Protein AF-A0A7J7KA69-F1 (afdb_monomer_lite)

InterPro domains:
  IPR052387 Fibrocystin [PTHR46769] (2-175)

pLDDT: mean 83.19, std 13.57, range [49.25, 98.25]

Foldseek 3Di:
DQKFWFQFKAAFQDQKTFTPAADPPADQQWKKWWADLDDPVCRVQIDIWGFNDADPRRGMTGTPGGRRHIFGNDWDQDPVRDIHGSTIMMGGPPAAAEFKFDFDPVQFDFQAADPPPDDQPDPGDDPRVVRPVHGAGGTPQDTDEDDFDAPDPPPPRRDDDDDSYHYYRYHGGDD

Structure (mmCIF, N/CA/C/O backbone):
data_AF-A0A7J7KA69-F1
#
_entry.id   AF-A0A7J7KA69-F1
#
loop_
_atom_site.group_PDB
_atom_site.id
_atom_site.type_symbol
_atom_site.label_atom_id
_atom_site.label_alt_id
_atom_site.label_comp_id
_atom_site.label_asym_id
_atom_site.label_entity_id
_atom_site.label_seq_id
_atom_site.pdbx_PDB_ins_code
_atom_site.Cartn_x
_atom_site.Cartn_y
_atom_site.Cartn_z
_atom_site.occupancy
_atom_site.B_iso_or_equiv
_atom_site.auth_seq_id
_atom_site.auth_comp_id
_atom_site.auth_asym_id
_atom_site.auth_atom_id
_atom_site.pdbx_PDB_model_num
ATOM 1 N N . MET A 1 1 ? -6.069 6.434 -8.044 1.00 68.50 1 MET A N 1
ATOM 2 C CA . MET A 1 1 ? -4.596 6.442 -7.807 1.00 68.50 1 MET A CA 1
ATOM 3 C C . MET A 1 1 ? -4.227 5.042 -7.317 1.00 68.50 1 MET A C 1
ATOM 5 O O . MET A 1 1 ? -5.087 4.392 -6.732 1.00 68.50 1 MET A O 1
ATOM 9 N N . THR A 1 2 ? -3.040 4.493 -7.607 1.00 77.81 2 THR A N 1
ATOM 10 C CA . THR A 1 2 ? -2.767 3.071 -7.274 1.00 77.81 2 THR A CA 1
ATOM 11 C C . THR A 1 2 ? -2.509 2.838 -5.787 1.00 77.81 2 THR A C 1
ATOM 13 O O . THR A 1 2 ? -2.893 1.793 -5.257 1.00 77.81 2 THR A O 1
ATOM 16 N N . TRP A 1 3 ? -1.937 3.840 -5.127 1.00 91.69 3 TRP A N 1
ATOM 17 C CA . TRP A 1 3 ? -1.666 3.894 -3.700 1.00 91.69 3 TRP A CA 1
ATOM 18 C C . TRP A 1 3 ? -1.789 5.344 -3.208 1.00 91.69 3 TRP A C 1
ATOM 20 O O . TRP A 1 3 ? -1.852 6.281 -4.010 1.00 91.69 3 TRP A O 1
ATOM 30 N N . THR A 1 4 ? -1.854 5.512 -1.895 1.00 95.00 4 THR A N 1
ATOM 31 C CA . THR A 1 4 ? -1.855 6.797 -1.182 1.00 95.00 4 THR A CA 1
ATOM 32 C C . THR A 1 4 ? -1.241 6.588 0.199 1.00 95.00 4 THR A C 1
ATOM 34 O O . THR A 1 4 ? -0.824 5.481 0.523 1.00 95.00 4 THR A O 1
ATOM 37 N N . ARG A 1 5 ? -1.181 7.627 1.026 1.00 96.31 5 ARG A N 1
ATOM 38 C CA . ARG A 1 5 ? -0.765 7.538 2.428 1.00 96.31 5 ARG A CA 1
ATOM 39 C C . ARG A 1 5 ? -1.923 7.796 3.375 1.00 96.31 5 ARG A C 1
ATOM 41 O O . ARG A 1 5 ? -2.937 8.377 2.974 1.00 96.31 5 ARG A O 1
ATOM 48 N N . LEU A 1 6 ? -1.746 7.399 4.630 1.00 97.69 6 LEU A N 1
ATOM 49 C CA . LEU A 1 6 ? -2.631 7.805 5.715 1.00 97.69 6 LEU A CA 1
ATOM 50 C C . LEU A 1 6 ? -2.548 9.319 5.963 1.00 97.69 6 LEU A C 1
ATOM 52 O O . LEU A 1 6 ? -1.456 9.877 6.066 1.00 97.69 6 LEU A O 1
ATOM 56 N N . ALA A 1 7 ? -3.699 9.975 6.105 1.00 97.00 7 ALA A N 1
ATOM 57 C CA . ALA A 1 7 ? -3.824 11.369 6.539 1.00 97.00 7 ALA A CA 1
ATOM 58 C C . ALA A 1 7 ? -3.637 11.528 8.057 1.00 97.00 7 ALA A C 1
ATOM 60 O O . ALA A 1 7 ? -3.113 12.549 8.508 1.00 97.00 7 ALA A O 1
ATOM 61 N N . ALA A 1 8 ? -4.004 10.507 8.831 1.00 96.94 8 ALA A N 1
ATOM 62 C CA . ALA A 1 8 ? -3.889 10.473 10.283 1.00 96.94 8 ALA A CA 1
ATOM 63 C C . ALA A 1 8 ? -3.460 9.080 10.759 1.00 96.94 8 ALA A C 1
ATOM 65 O O . ALA A 1 8 ? -3.651 8.092 10.052 1.00 96.94 8 ALA A O 1
ATOM 66 N N . THR A 1 9 ? -2.855 9.005 11.946 1.00 97.69 9 THR A N 1
ATOM 67 C CA . THR A 1 9 ? -2.470 7.724 12.554 1.00 97.69 9 THR A CA 1
ATOM 68 C C . THR A 1 9 ? -3.705 6.864 12.791 1.00 97.69 9 THR A C 1
ATOM 70 O O . THR A 1 9 ? -4.630 7.299 13.476 1.00 97.69 9 THR A O 1
ATOM 73 N N . ALA A 1 10 ? -3.683 5.645 12.257 1.00 97.81 10 ALA A N 1
ATOM 74 C CA . ALA A 1 10 ? -4.676 4.619 12.530 1.00 97.81 10 ALA A CA 1
ATOM 75 C C . ALA A 1 10 ? -4.135 3.706 13.633 1.00 97.81 10 ALA A C 1
ATOM 77 O O . ALA A 1 10 ? -3.040 3.159 13.507 1.00 97.81 10 ALA A O 1
ATOM 78 N N . ASN A 1 11 ? -4.853 3.591 14.743 1.00 97.94 11 ASN A N 1
ATOM 79 C CA . ASN A 1 11 ? -4.395 2.851 15.911 1.00 97.94 11 ASN A CA 1
ATOM 80 C C . ASN A 1 11 ? -4.829 1.389 15.837 1.00 97.94 11 ASN A C 1
ATOM 82 O O . ASN A 1 11 ? -5.850 1.055 15.234 1.00 97.94 11 ASN A O 1
ATOM 86 N N . ALA A 1 12 ? -4.096 0.525 16.536 1.00 97.44 12 ALA A N 1
ATOM 87 C CA . ALA A 1 12 ? -4.569 -0.825 16.806 1.00 97.44 12 ALA A CA 1
ATOM 88 C C . ALA A 1 12 ? -5.973 -0.780 17.445 1.00 97.44 12 ALA A C 1
ATOM 90 O O . ALA A 1 12 ? -6.212 -0.052 18.411 1.00 97.44 12 ALA A O 1
ATOM 91 N N . GLY A 1 13 ? -6.898 -1.567 16.901 1.00 97.88 13 GLY A N 1
ATOM 92 C CA . GLY A 1 13 ? -8.312 -1.580 17.269 1.00 97.88 13 GLY A CA 1
ATOM 93 C C . GLY A 1 13 ? -9.209 -0.686 16.406 1.00 97.88 13 GLY A C 1
ATOM 94 O O . GLY A 1 13 ? -10.424 -0.882 16.428 1.00 97.88 13 GLY A O 1
ATOM 95 N N . ASP A 1 14 ? -8.657 0.235 15.612 1.00 97.94 14 ASP A N 1
ATOM 96 C CA . ASP A 1 14 ? -9.452 1.053 14.694 1.00 97.94 14 ASP A CA 1
ATOM 97 C C . ASP A 1 14 ? -9.922 0.211 13.500 1.00 97.94 14 ASP A C 1
ATOM 99 O O . ASP A 1 14 ? -9.205 -0.653 13.002 1.00 97.94 14 ASP A O 1
ATOM 103 N N . ASN A 1 15 ? -11.137 0.461 13.010 1.00 97.75 15 ASN A N 1
ATOM 104 C CA . ASN A 1 15 ? -11.665 -0.144 11.779 1.00 97.75 15 ASN A CA 1
ATOM 105 C C . ASN A 1 15 ? -11.905 0.886 10.666 1.00 97.75 15 ASN A C 1
ATOM 107 O O . ASN A 1 15 ? -12.506 0.562 9.641 1.00 97.75 15 ASN A O 1
ATOM 111 N N . GLN A 1 16 ? -11.480 2.129 10.872 1.00 97.75 16 GLN A N 1
ATOM 112 C CA . GLN A 1 16 ? -11.536 3.185 9.875 1.00 97.75 16 GLN A CA 1
ATOM 113 C C . GLN A 1 16 ? -10.161 3.805 9.713 1.00 97.75 16 GLN A C 1
ATOM 115 O O . GLN A 1 16 ? -9.453 4.034 10.690 1.00 97.75 16 GLN A O 1
ATOM 120 N N . ILE A 1 17 ? -9.809 4.093 8.465 1.00 98.12 17 ILE A N 1
ATOM 121 C CA . ILE A 1 17 ? -8.570 4.779 8.113 1.00 98.12 17 ILE A CA 1
ATOM 122 C C . ILE A 1 17 ? -8.885 6.024 7.294 1.00 98.12 17 ILE A C 1
ATOM 124 O O . ILE A 1 17 ? -9.824 6.035 6.492 1.00 98.12 17 ILE A O 1
ATOM 128 N N . GLU A 1 18 ? -8.084 7.067 7.488 1.00 98.00 18 GLU A N 1
ATOM 129 C CA . GLU A 1 18 ? -8.175 8.319 6.743 1.00 98.00 18 GLU A CA 1
ATOM 130 C C . GLU A 1 18 ? -6.999 8.429 5.773 1.00 98.00 18 GLU A C 1
ATOM 132 O O . GLU A 1 18 ? -5.849 8.219 6.153 1.00 98.00 18 GLU A O 1
ATOM 137 N N . LEU A 1 19 ? -7.281 8.758 4.517 1.00 97.38 19 LEU A N 1
ATOM 138 C CA . LEU A 1 19 ? -6.327 8.828 3.420 1.00 97.38 19 LEU A CA 1
ATOM 139 C C . LEU A 1 19 ? -6.045 10.280 3.044 1.00 97.38 19 LEU A C 1
ATOM 141 O O . LEU A 1 19 ? -6.954 11.102 2.939 1.00 97.38 19 LEU A O 1
ATOM 145 N N . GLU A 1 20 ? -4.780 10.580 2.762 1.00 95.69 20 GLU A N 1
ATOM 146 C CA . GLU A 1 20 ? -4.329 11.910 2.333 1.00 95.69 20 GLU A CA 1
ATOM 147 C C . GLU A 1 20 ? -5.058 12.369 1.055 1.00 95.69 20 GLU A C 1
ATOM 149 O O . GLU A 1 20 ? -5.587 13.487 0.954 1.00 95.69 20 GLU A O 1
ATOM 154 N N . HIS A 1 21 ? -5.164 11.456 0.089 1.00 94.44 21 HIS A N 1
ATOM 155 C CA . HIS A 1 21 ? -5.856 11.670 -1.172 1.00 94.44 21 HIS A CA 1
ATOM 156 C C . HIS A 1 21 ? -7.028 10.704 -1.318 1.00 94.44 21 HIS A C 1
ATOM 158 O O . HIS A 1 21 ? -6.871 9.489 -1.178 1.00 94.44 21 HIS A O 1
ATOM 164 N N . GLY A 1 22 ? -8.195 11.259 -1.654 1.00 92.62 22 GLY A N 1
ATOM 165 C CA . GLY A 1 22 ? -9.407 10.482 -1.875 1.00 92.62 22 GLY A CA 1
ATOM 166 C C . GLY A 1 22 ? -9.266 9.513 -3.049 1.00 92.62 22 GLY A C 1
ATOM 167 O O . GLY A 1 22 ? -8.731 9.869 -4.101 1.00 92.62 22 GLY A O 1
ATOM 168 N N . GLN A 1 23 ? -9.751 8.286 -2.869 1.00 91.56 23 GLN A N 1
ATOM 169 C CA . GLN A 1 23 ? -9.667 7.210 -3.853 1.00 91.56 23 GLN A CA 1
ATOM 170 C C . GLN A 1 23 ? -11.049 6.897 -4.431 1.00 91.56 23 GLN A C 1
ATOM 172 O O . GLN A 1 23 ? -11.788 6.068 -3.908 1.00 91.56 23 GLN A O 1
ATOM 177 N N . SER A 1 24 ? -11.410 7.567 -5.526 1.00 86.06 24 SER A N 1
ATOM 178 C CA . SER A 1 24 ? -12.704 7.367 -6.197 1.00 86.06 24 SER A CA 1
ATOM 179 C C . SER A 1 24 ? -12.764 6.108 -7.068 1.00 86.06 24 SER A C 1
ATOM 181 O O . SER A 1 24 ? -13.849 5.656 -7.422 1.00 86.06 24 SER A O 1
ATOM 183 N N . ASP A 1 25 ? -11.610 5.542 -7.426 1.00 89.06 25 ASP A N 1
ATOM 184 C CA . ASP A 1 25 ? -11.475 4.376 -8.301 1.00 89.06 25 ASP A CA 1
ATOM 185 C C . ASP A 1 25 ? -11.391 3.039 -7.549 1.00 89.06 25 ASP A C 1
ATOM 187 O O . ASP A 1 25 ? -11.268 1.988 -8.180 1.00 89.06 25 ASP A O 1
ATOM 191 N N . TRP A 1 26 ? -11.414 3.051 -6.213 1.00 92.06 26 TRP A N 1
ATOM 192 C CA . TRP A 1 26 ? -11.298 1.831 -5.416 1.00 92.06 26 TRP A CA 1
ATOM 193 C C . TRP A 1 26 ? -12.684 1.195 -5.224 1.00 92.06 26 TRP A C 1
ATOM 195 O O . TRP A 1 26 ? -13.620 1.884 -4.819 1.00 92.06 26 TRP A O 1
ATOM 205 N N . PRO A 1 27 ? -12.853 -0.107 -5.511 1.00 92.38 27 PRO A N 1
ATOM 206 C CA . PRO A 1 27 ? -14.128 -0.780 -5.319 1.00 92.38 27 PRO A CA 1
ATOM 207 C C . PRO A 1 27 ? -14.329 -1.187 -3.853 1.00 92.38 27 PRO A C 1
ATOM 209 O O . PRO A 1 27 ? -13.392 -1.611 -3.175 1.00 92.38 27 PRO A O 1
ATOM 212 N N . VAL A 1 28 ? -15.580 -1.146 -3.389 1.00 94.88 28 VAL A N 1
ATOM 213 C CA . VAL A 1 28 ? -16.000 -1.880 -2.184 1.00 94.88 28 VAL A CA 1
ATOM 214 C C . VAL A 1 28 ? -15.788 -3.382 -2.419 1.00 94.88 28 VAL A C 1
ATOM 216 O O . VAL A 1 28 ? -16.027 -3.875 -3.521 1.00 94.88 28 VAL A O 1
ATOM 219 N N . GLY A 1 29 ? -15.292 -4.092 -1.408 1.00 94.50 29 GLY A N 1
ATOM 220 C CA . GLY A 1 29 ? -14.767 -5.458 -1.516 1.00 94.50 29 GLY A CA 1
ATOM 221 C C . GLY A 1 29 ? -13.330 -5.526 -2.050 1.00 94.50 29 GLY A C 1
ATOM 222 O O . GLY A 1 29 ? -12.756 -6.604 -2.194 1.00 94.50 29 GLY A O 1
ATOM 223 N N . GLY A 1 30 ? -12.723 -4.379 -2.370 1.00 92.56 30 GLY A N 1
ATOM 224 C CA . GLY A 1 30 ? -11.322 -4.301 -2.753 1.00 92.56 30 GLY A CA 1
ATOM 225 C C . GLY A 1 30 ? -10.403 -4.661 -1.587 1.00 92.56 30 GLY A C 1
ATOM 226 O O . GLY A 1 30 ? -10.624 -4.239 -0.455 1.00 92.56 30 GLY A O 1
ATOM 227 N N . ILE A 1 31 ? -9.343 -5.413 -1.878 1.00 94.00 31 ILE A N 1
ATOM 228 C CA . ILE A 1 31 ? -8.306 -5.746 -0.898 1.00 94.00 31 ILE A CA 1
ATOM 229 C C . ILE A 1 31 ? -7.225 -4.671 -0.919 1.00 94.00 31 ILE A C 1
ATOM 231 O O . ILE A 1 31 ? -6.686 -4.372 -1.988 1.00 94.00 31 ILE A O 1
ATOM 235 N N . ILE A 1 32 ? -6.891 -4.123 0.245 1.00 95.12 32 ILE A N 1
ATOM 236 C CA . ILE A 1 32 ? -5.820 -3.143 0.437 1.00 95.12 32 ILE A CA 1
ATOM 237 C C . ILE A 1 32 ? -4.733 -3.701 1.353 1.00 95.12 32 ILE A C 1
ATOM 239 O O . ILE A 1 32 ? -5.011 -4.531 2.215 1.00 95.12 32 ILE A O 1
ATOM 243 N N . ALA A 1 33 ? -3.505 -3.228 1.170 1.00 95.50 33 ALA A N 1
ATOM 244 C CA . ALA A 1 33 ? -2.407 -3.401 2.111 1.00 95.50 33 ALA A CA 1
ATOM 245 C C . ALA A 1 33 ? -2.090 -2.065 2.783 1.00 95.50 33 ALA A C 1
ATOM 247 O O . ALA A 1 33 ? -2.053 -1.041 2.098 1.00 95.50 33 ALA A O 1
ATOM 248 N N . IL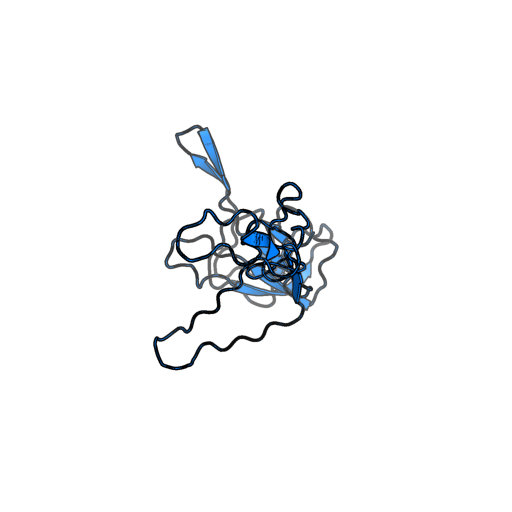E A 1 34 ? -1.837 -2.099 4.088 1.00 96.69 34 ILE A N 1
ATOM 249 C CA . ILE A 1 34 ? -1.399 -0.962 4.898 1.00 96.69 34 ILE A CA 1
ATOM 250 C C . ILE A 1 34 ? 0.018 -1.274 5.375 1.00 96.69 34 ILE A C 1
ATOM 252 O O . ILE A 1 34 ? 0.244 -2.264 6.074 1.00 96.69 34 ILE A O 1
ATOM 256 N N . ALA A 1 35 ? 0.982 -0.466 4.943 1.00 95.94 35 ALA A N 1
ATOM 257 C CA . ALA A 1 35 ? 2.391 -0.685 5.228 1.00 95.94 35 ALA A CA 1
ATOM 258 C C . ALA A 1 35 ? 2.705 -0.502 6.719 1.00 95.94 35 ALA A C 1
ATOM 260 O O . ALA A 1 35 ? 2.126 0.341 7.409 1.00 95.94 35 ALA A O 1
ATOM 261 N N . THR A 1 36 ? 3.659 -1.287 7.214 1.00 95.00 36 THR A N 1
ATOM 262 C CA . THR A 1 36 ? 4.220 -1.085 8.553 1.00 95.00 36 THR A CA 1
ATOM 263 C C . THR A 1 36 ? 4.981 0.241 8.642 1.00 95.00 36 THR A C 1
ATOM 265 O O . THR A 1 36 ? 5.646 0.654 7.692 1.00 95.00 36 THR A O 1
ATOM 268 N N . THR A 1 37 ? 4.907 0.895 9.800 1.00 93.94 37 THR A N 1
ATOM 269 C CA . THR A 1 37 ? 5.617 2.154 10.094 1.00 93.94 37 THR A CA 1
ATOM 270 C C . THR A 1 37 ? 6.588 2.032 11.271 1.00 93.94 37 THR A C 1
ATOM 272 O O . THR A 1 37 ? 7.049 3.046 11.795 1.00 93.94 37 THR A O 1
ATOM 275 N N . GLY A 1 38 ? 6.859 0.810 11.737 1.00 85.81 38 GLY A N 1
ATOM 276 C CA . GLY A 1 38 ? 7.727 0.555 12.885 1.00 85.81 38 GLY A CA 1
ATOM 277 C C . GLY A 1 38 ? 9.206 0.372 12.520 1.00 85.81 38 GLY A C 1
ATOM 278 O O . GLY A 1 38 ? 9.681 0.769 11.457 1.00 85.81 38 GLY A O 1
ATOM 279 N N . ASP A 1 39 ? 9.960 -0.247 13.431 1.00 82.38 39 ASP A N 1
ATOM 280 C CA . ASP A 1 39 ? 11.387 -0.530 13.252 1.00 82.38 39 ASP A CA 1
ATOM 281 C C . ASP A 1 39 ? 11.655 -1.816 12.436 1.00 82.38 39 ASP A C 1
ATOM 283 O O . ASP A 1 39 ? 10.752 -2.455 11.893 1.00 82.38 39 ASP A O 1
ATOM 287 N N . HIS A 1 40 ? 12.915 -2.247 12.354 1.00 80.75 40 HIS A N 1
ATOM 288 C CA . HIS A 1 40 ? 13.307 -3.419 11.565 1.00 80.75 40 HIS A CA 1
ATOM 289 C C . HIS A 1 40 ? 12.688 -4.757 12.029 1.00 80.75 40 HIS A C 1
ATOM 291 O O . HIS A 1 40 ? 12.728 -5.738 11.275 1.00 80.75 40 HIS A O 1
ATOM 297 N N . HIS A 1 41 ? 12.129 -4.827 13.241 1.00 83.62 41 HIS A N 1
ATOM 298 C CA . HIS A 1 41 ? 11.403 -5.988 13.754 1.00 83.62 41 HIS A CA 1
ATOM 299 C C . HIS A 1 41 ? 9.910 -5.973 13.389 1.00 83.62 41 HIS A C 1
ATOM 301 O O . HIS A 1 41 ? 9.294 -7.040 13.346 1.00 83.62 41 HIS A O 1
ATOM 307 N N . SER A 1 42 ? 9.361 -4.810 13.033 1.00 88.06 42 SER A N 1
ATOM 308 C CA . SER A 1 42 ? 7.946 -4.599 12.679 1.00 88.06 42 SER A CA 1
ATOM 309 C C . SER A 1 42 ? 7.584 -4.964 11.232 1.00 88.06 42 SER A C 1
ATOM 311 O O . SER A 1 42 ? 6.461 -4.744 10.786 1.00 88.06 42 SER A O 1
ATOM 313 N N . GLN A 1 43 ? 8.509 -5.553 10.464 1.00 82.31 43 GLN A N 1
ATOM 314 C CA . GLN A 1 43 ? 8.289 -5.889 9.045 1.00 82.31 43 GLN A CA 1
ATOM 315 C C . GLN A 1 43 ? 7.061 -6.788 8.802 1.00 82.31 43 GLN A C 1
ATOM 317 O O . GLN A 1 43 ? 6.534 -6.831 7.694 1.00 82.31 43 GLN A O 1
ATOM 322 N N . LYS A 1 44 ? 6.606 -7.511 9.832 1.00 88.06 44 LYS A N 1
ATOM 323 C CA . LYS A 1 44 ? 5.426 -8.385 9.781 1.00 88.06 44 LYS A CA 1
ATOM 324 C C . LYS A 1 44 ? 4.104 -7.669 10.071 1.00 88.06 44 LYS A C 1
ATOM 326 O O . LYS A 1 44 ? 3.067 -8.283 9.881 1.00 88.06 44 LYS A O 1
ATOM 331 N N . GLU A 1 45 ? 4.139 -6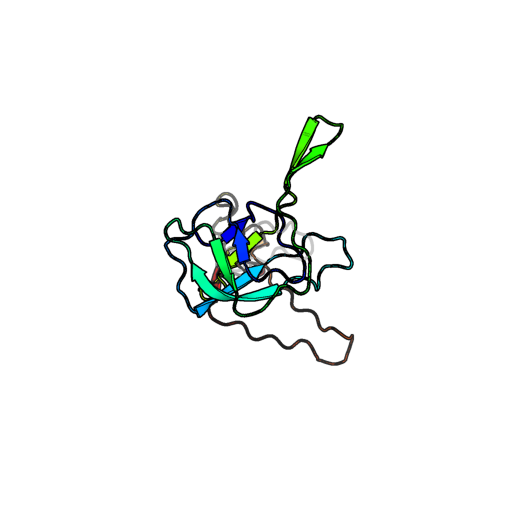.411 10.496 1.00 94.38 45 GLU A N 1
ATOM 332 C CA . GLU A 1 45 ? 2.961 -5.617 10.884 1.00 94.38 45 GLU A CA 1
ATOM 333 C C . GLU A 1 45 ? 2.242 -5.002 9.673 1.00 94.38 45 GLU A C 1
ATOM 335 O O . GLU A 1 45 ? 1.376 -4.154 9.825 1.00 94.38 45 GLU A O 1
ATOM 340 N N . THR A 1 46 ? 2.601 -5.400 8.447 1.00 95.00 46 THR A N 1
ATOM 341 C CA . THR A 1 46 ? 1.820 -5.026 7.262 1.00 95.00 46 THR A CA 1
ATOM 342 C C . THR A 1 46 ? 0.489 -5.763 7.300 1.00 95.00 46 THR A C 1
ATOM 344 O O . THR A 1 46 ? 0.462 -6.995 7.290 1.00 95.00 46 THR A O 1
ATOM 347 N N . GLU A 1 47 ? -0.609 -5.016 7.292 1.00 96.00 47 GLU A N 1
ATOM 348 C CA . GLU A 1 47 ? -1.953 -5.580 7.366 1.00 96.00 47 GLU A CA 1
ATOM 349 C C . GLU A 1 47 ? -2.631 -5.579 5.997 1.00 96.00 47 GLU A C 1
ATOM 351 O O . GLU A 1 47 ? -2.515 -4.630 5.219 1.00 96.00 47 GLU A O 1
ATOM 356 N N . VAL A 1 48 ? -3.361 -6.655 5.704 1.00 95.94 48 VAL A N 1
ATOM 357 C CA . VAL A 1 48 ? -4.186 -6.781 4.499 1.00 95.94 48 VAL A CA 1
ATOM 358 C C . VAL A 1 48 ? -5.644 -6.807 4.924 1.00 95.94 48 VAL A C 1
ATOM 360 O O . VAL A 1 48 ? -6.040 -7.676 5.697 1.00 95.94 48 VAL A O 1
ATOM 363 N N . LYS A 1 49 ? -6.436 -5.862 4.419 1.00 96.38 49 LYS A N 1
ATOM 364 C CA . LYS A 1 49 ? -7.835 -5.664 4.817 1.00 96.38 49 LYS A CA 1
ATOM 365 C C . LYS A 1 49 ? -8.739 -5.517 3.599 1.00 96.38 49 LYS A C 1
ATOM 367 O O . LYS A 1 49 ? -8.288 -5.153 2.512 1.00 96.38 49 LYS A O 1
ATOM 372 N N . GLU A 1 50 ? -10.021 -5.793 3.787 1.00 96.81 50 GLU A N 1
ATOM 373 C CA . GLU A 1 50 ? -11.053 -5.595 2.771 1.00 96.81 50 GLU A CA 1
ATOM 374 C C . GLU A 1 50 ? -11.814 -4.288 3.028 1.00 96.81 50 GLU A C 1
ATOM 376 O O . GLU A 1 50 ? -12.161 -3.961 4.165 1.00 96.81 50 GLU A O 1
ATOM 381 N N . ILE A 1 51 ? -12.082 -3.541 1.958 1.00 96.94 51 ILE A N 1
ATOM 382 C CA . ILE A 1 51 ? -12.870 -2.307 1.986 1.00 96.94 51 ILE A CA 1
ATOM 383 C C . ILE A 1 51 ? -14.356 -2.655 2.140 1.00 96.94 51 ILE A C 1
ATOM 385 O O . ILE A 1 51 ? -14.969 -3.149 1.196 1.00 96.94 51 ILE A O 1
ATOM 389 N N . LEU A 1 52 ? -14.977 -2.317 3.271 1.00 97.44 52 LEU A N 1
ATOM 390 C CA . LEU A 1 52 ? -16.434 -2.417 3.443 1.00 97.44 52 LEU A CA 1
ATOM 391 C C . LEU A 1 52 ? -17.183 -1.213 2.878 1.00 97.44 52 LEU A C 1
ATOM 393 O O . LEU A 1 52 ? -18.281 -1.350 2.341 1.00 97.44 52 LEU A O 1
ATOM 397 N N . SER A 1 53 ? -16.623 -0.018 3.036 1.00 97.19 53 SER A N 1
ATOM 398 C CA . SER A 1 53 ? -17.218 1.207 2.513 1.00 97.19 53 SER A CA 1
ATOM 399 C C . SER A 1 53 ? -16.169 2.297 2.350 1.00 97.19 53 SER A C 1
ATOM 401 O O . SER A 1 53 ? -15.121 2.281 2.999 1.00 97.19 53 SER A O 1
ATOM 403 N N . ILE A 1 54 ? -16.471 3.243 1.467 1.00 96.62 54 ILE A N 1
ATOM 404 C CA . ILE A 1 54 ? -15.651 4.420 1.196 1.00 96.62 54 ILE A CA 1
ATOM 405 C C . ILE A 1 54 ? -16.562 5.644 1.331 1.00 96.62 54 ILE A C 1
ATOM 407 O O . ILE A 1 54 ? -17.699 5.627 0.851 1.00 96.62 54 ILE A O 1
ATOM 411 N N . SER A 1 55 ? -16.087 6.691 2.004 1.00 96.56 55 SER A N 1
ATOM 412 C CA . SER A 1 55 ? -16.793 7.971 2.106 1.00 96.56 55 SER A CA 1
ATOM 413 C C . SER A 1 55 ? -16.997 8.627 0.735 1.00 96.56 55 SER A C 1
ATOM 415 O O . SER A 1 55 ? -16.304 8.333 -0.237 1.00 96.56 55 SER A O 1
ATOM 417 N N . ALA A 1 56 ? -17.939 9.570 0.652 1.00 94.06 56 ALA A N 1
ATOM 418 C CA . ALA A 1 56 ? -18.267 10.251 -0.604 1.00 94.06 56 ALA A CA 1
ATOM 419 C C . ALA A 1 56 ? -17.084 11.030 -1.217 1.00 94.06 56 ALA A C 1
ATOM 421 O O . ALA A 1 56 ? -17.020 11.192 -2.432 1.00 94.06 56 ALA A O 1
ATOM 422 N N . ASP A 1 57 ? -16.150 11.503 -0.389 1.00 94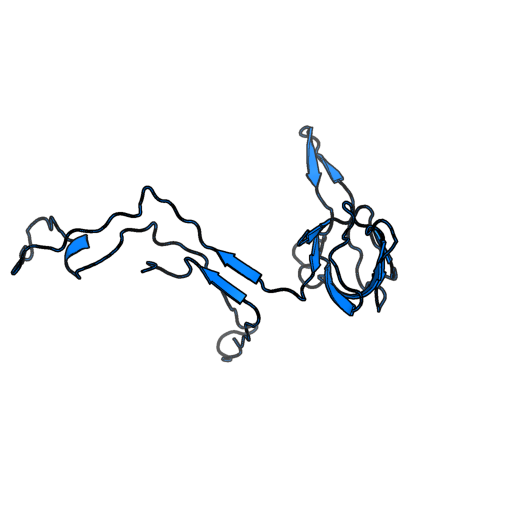.50 57 ASP A N 1
ATOM 423 C CA . ASP A 1 57 ? -14.924 12.183 -0.820 1.00 94.50 57 ASP A CA 1
ATOM 424 C C . ASP A 1 57 ? -13.750 11.222 -1.085 1.00 94.50 57 ASP A C 1
ATOM 426 O O . ASP A 1 57 ? -12.668 11.658 -1.480 1.00 94.50 57 ASP A O 1
ATOM 430 N N . GLY A 1 58 ? -13.948 9.915 -0.882 1.00 94.44 58 GLY A N 1
ATOM 431 C CA . GLY A 1 58 ? -12.941 8.886 -1.116 1.00 94.44 58 GLY A CA 1
ATOM 432 C C . GLY A 1 58 ? -11.853 8.791 -0.045 1.00 94.44 58 GLY A C 1
ATOM 433 O O . GLY A 1 58 ? -10.902 8.036 -0.246 1.00 94.44 58 GLY A O 1
ATOM 434 N N . ARG A 1 59 ? -11.920 9.581 1.034 1.00 96.31 59 ARG A N 1
ATOM 435 C CA . ARG A 1 59 ? -10.823 9.719 2.008 1.00 96.31 59 ARG A CA 1
ATOM 436 C C . ARG A 1 59 ? -10.936 8.812 3.217 1.00 96.31 59 ARG A C 1
ATOM 438 O O . ARG A 1 59 ? -9.912 8.463 3.785 1.00 96.31 59 ARG A O 1
ATOM 445 N N . THR A 1 60 ? -12.135 8.413 3.611 1.00 97.44 60 THR A N 1
ATOM 446 C CA . THR A 1 60 ? -12.335 7.521 4.752 1.00 97.44 60 THR A CA 1
ATOM 447 C C . THR A 1 60 ? -12.733 6.149 4.247 1.00 97.44 60 THR A C 1
ATOM 449 O O . THR A 1 60 ? -13.724 6.007 3.528 1.00 97.44 60 THR A O 1
ATOM 452 N N . ILE A 1 61 ? -11.968 5.136 4.640 1.00 97.50 61 ILE A N 1
ATOM 453 C CA . ILE A 1 61 ? -12.258 3.737 4.337 1.00 97.50 61 ILE A CA 1
ATOM 454 C C . ILE A 1 61 ? -12.661 3.033 5.625 1.00 97.50 61 ILE A C 1
ATOM 456 O O . ILE A 1 61 ? -11.940 3.106 6.617 1.00 97.50 61 ILE A O 1
ATOM 460 N N . THR A 1 62 ? -13.787 2.320 5.590 1.00 98.25 62 THR A N 1
ATOM 461 C CA . THR A 1 62 ? -14.161 1.362 6.639 1.00 98.25 62 THR A CA 1
ATOM 462 C C . THR A 1 62 ? -13.666 -0.024 6.245 1.00 98.25 62 THR A C 1
ATOM 464 O O . THR A 1 62 ? -13.931 -0.486 5.134 1.00 98.25 62 THR A O 1
ATOM 467 N N . LEU A 1 63 ? -12.962 -0.678 7.160 1.00 98.12 63 LEU A N 1
ATOM 468 C CA . LEU A 1 63 ? -12.346 -1.989 6.995 1.00 98.12 63 LEU A CA 1
ATOM 469 C C . LEU A 1 63 ? -13.270 -3.099 7.506 1.00 98.12 63 LEU A C 1
ATOM 471 O O . LEU A 1 63 ? -14.107 -2.874 8.382 1.00 98.12 63 LEU A O 1
ATOM 475 N N . ASN A 1 64 ? -13.102 -4.308 6.972 1.00 97.81 64 ASN A N 1
ATOM 476 C CA . ASN A 1 64 ? -13.843 -5.496 7.408 1.00 97.81 64 ASN A CA 1
ATOM 477 C C . ASN A 1 64 ? -13.518 -5.930 8.842 1.00 97.81 64 ASN A C 1
ATOM 479 O O . ASN A 1 64 ? -14.371 -6.492 9.526 1.00 97.81 64 ASN A O 1
ATOM 483 N N . GLU A 1 65 ? -12.299 -5.648 9.289 1.00 97.69 65 GLU A N 1
ATOM 484 C CA . GLU A 1 65 ? -11.774 -5.989 10.604 1.00 97.69 65 GLU A CA 1
ATOM 485 C C . GLU A 1 65 ? -11.007 -4.802 11.183 1.00 97.69 65 GLU A C 1
ATOM 487 O O . GLU A 1 65 ? -10.525 -3.934 10.450 1.00 97.69 65 GLU A O 1
ATOM 492 N N . THR A 1 66 ? -10.868 -4.784 12.506 1.00 98.00 66 THR A N 1
ATOM 493 C CA . THR A 1 66 ? -10.004 -3.820 13.187 1.00 98.00 66 THR A CA 1
ATOM 494 C C . THR A 1 66 ? -8.535 -4.085 12.863 1.00 98.00 66 THR A C 1
ATOM 496 O O . THR A 1 66 ? -8.142 -5.227 12.600 1.00 98.00 66 THR A O 1
ATOM 499 N N . LEU A 1 67 ? -7.725 -3.036 12.911 1.00 97.88 67 LEU A N 1
ATOM 500 C CA . LEU A 1 67 ? -6.274 -3.117 12.808 1.00 97.88 67 LEU A CA 1
ATOM 501 C C . LEU A 1 67 ? -5.693 -3.824 14.033 1.00 97.88 67 LEU A C 1
ATOM 503 O O . LEU A 1 67 ? -6.131 -3.593 15.162 1.00 97.88 67 LEU A O 1
ATOM 507 N N . GLU A 1 68 ? -4.718 -4.693 13.816 1.00 97.44 68 GLU A N 1
ATOM 508 C CA . GLU A 1 68 ? -3.937 -5.317 14.884 1.00 97.44 68 GLU A CA 1
ATOM 509 C C . GLU A 1 68 ? -2.800 -4.403 15.355 1.00 97.44 68 GLU A C 1
ATOM 511 O O . GLU A 1 68 ? -2.411 -4.459 16.525 1.00 97.44 68 GLU A O 1
ATOM 516 N N . TYR A 1 69 ? -2.303 -3.535 14.470 1.00 97.19 69 TYR A N 1
ATOM 517 C CA . TYR A 1 69 ? -1.146 -2.681 14.708 1.00 97.19 69 TYR A CA 1
ATOM 518 C C . TYR A 1 69 ? -1.460 -1.202 14.470 1.00 97.19 69 TYR A C 1
ATOM 520 O O . TYR A 1 69 ? -2.427 -0.823 13.811 1.00 97.19 69 TYR A O 1
ATOM 528 N N . THR A 1 70 ? -0.629 -0.336 15.050 1.00 96.62 70 THR A N 1
ATOM 529 C CA . THR A 1 70 ? -0.722 1.107 14.821 1.00 96.62 70 THR A CA 1
ATOM 530 C C . THR A 1 70 ? 0.090 1.487 13.590 1.00 96.62 70 THR A C 1
ATOM 532 O O . THR A 1 70 ? 1.295 1.245 13.530 1.00 96.62 70 THR A O 1
ATOM 535 N N . HIS A 1 71 ? -0.557 2.172 12.655 1.00 97.12 71 HIS A N 1
ATOM 536 C CA . HIS A 1 71 ? 0.035 2.690 11.431 1.00 97.12 71 HIS A CA 1
ATOM 537 C C . HIS A 1 71 ? 0.085 4.213 11.489 1.00 97.12 71 HIS A C 1
ATOM 539 O O . HIS A 1 71 ? -0.938 4.891 11.604 1.00 97.12 71 HIS A O 1
ATOM 545 N N . LEU A 1 72 ? 1.291 4.768 11.432 1.00 96.75 72 LEU A N 1
ATOM 546 C CA . LEU A 1 72 ? 1.501 6.200 11.588 1.00 96.75 72 LEU A CA 1
ATOM 547 C C . LEU A 1 72 ? 0.965 6.983 10.385 1.00 96.75 72 LEU A C 1
ATOM 549 O O . LEU A 1 72 ? 1.069 6.558 9.240 1.00 96.75 72 LEU A O 1
ATOM 553 N N . GLY A 1 73 ? 0.413 8.162 10.658 1.00 95.81 73 GLY A N 1
ATOM 554 C CA . GLY A 1 73 ? -0.015 9.142 9.660 1.00 95.81 73 GLY A CA 1
ATOM 555 C C . GLY A 1 73 ? 0.567 10.513 9.980 1.00 95.81 73 GLY A C 1
ATOM 556 O O . GLY A 1 73 ? -0.158 11.504 10.003 1.00 95.81 73 GLY A O 1
ATOM 557 N N . VAL A 1 74 ? 1.863 10.564 10.306 1.00 94.50 74 VAL A N 1
ATOM 558 C CA . VAL A 1 74 ? 2.547 11.782 10.760 1.00 94.50 74 VAL A CA 1
ATOM 559 C C . VAL A 1 74 ? 3.805 12.077 9.954 1.00 94.50 74 VAL A C 1
ATOM 561 O O . VAL A 1 74 ? 4.402 11.201 9.329 1.00 94.50 74 VAL A O 1
ATOM 564 N N . THR A 1 75 ? 4.218 13.335 10.016 1.00 92.56 75 THR A N 1
ATOM 565 C CA . THR A 1 75 ? 5.486 13.841 9.495 1.00 92.56 75 THR A CA 1
ATOM 566 C C . THR A 1 75 ? 6.342 14.310 10.663 1.00 92.56 75 THR A C 1
ATOM 568 O O . THR A 1 75 ? 5.839 15.010 11.543 1.00 92.56 75 THR A O 1
ATOM 571 N N . ALA A 1 76 ? 7.620 13.947 10.681 1.00 88.31 76 ALA A N 1
ATOM 572 C CA . ALA A 1 76 ? 8.556 14.359 11.721 1.00 88.31 76 ALA A CA 1
ATOM 573 C C . ALA A 1 76 ? 9.541 15.397 11.175 1.00 88.31 76 ALA A C 1
ATOM 575 O O . ALA A 1 76 ? 10.177 15.173 10.147 1.00 88.31 76 ALA A O 1
ATOM 576 N N . GLU A 1 77 ? 9.700 16.526 11.866 1.00 91.12 77 GLU A N 1
ATOM 577 C CA . GLU A 1 77 ? 10.779 17.467 11.558 1.00 91.12 77 GLU A CA 1
ATOM 578 C C . GLU A 1 77 ? 12.076 17.042 12.242 1.00 91.12 77 GLU A C 1
ATOM 580 O O . GLU A 1 77 ? 12.141 16.836 13.455 1.00 91.12 77 GLU A O 1
ATOM 585 N N . MET A 1 78 ? 13.126 16.914 11.441 1.00 87.38 78 MET A N 1
ATOM 586 C CA . MET A 1 78 ? 14.462 16.573 11.902 1.00 87.38 78 MET A CA 1
ATOM 587 C C . MET A 1 78 ? 15.206 17.843 12.319 1.00 87.38 78 MET A C 1
ATOM 589 O O . MET A 1 78 ? 15.038 18.905 11.721 1.00 87.38 78 MET A O 1
ATOM 593 N N . ALA A 1 79 ? 16.125 17.726 13.283 1.00 86.19 79 ALA A N 1
ATOM 594 C CA . ALA A 1 79 ? 16.954 18.845 13.757 1.00 86.19 79 ALA A CA 1
ATOM 595 C C . ALA A 1 79 ? 17.787 19.528 12.648 1.00 86.19 79 ALA A C 1
ATOM 597 O O . ALA A 1 79 ? 18.256 20.650 12.809 1.00 86.19 79 ALA A O 1
ATOM 598 N N . THR A 1 80 ? 17.975 18.844 11.521 1.00 88.50 80 THR A N 1
ATOM 599 C CA . THR A 1 80 ? 18.663 19.316 10.317 1.00 88.50 80 THR A CA 1
ATOM 600 C C . THR A 1 80 ? 17.773 20.142 9.375 1.00 88.50 80 THR A C 1
ATOM 602 O O . THR A 1 80 ? 18.259 20.582 8.337 1.00 88.50 80 THR A O 1
ATOM 605 N N . GLY A 1 81 ? 16.496 20.362 9.717 1.00 88.38 81 GLY A N 1
ATOM 606 C CA . GLY A 1 81 ? 15.528 21.123 8.918 1.00 88.38 81 GLY A CA 1
ATOM 607 C C . GLY A 1 81 ? 14.831 20.319 7.815 1.00 88.38 81 GLY A C 1
ATOM 608 O O . GLY A 1 81 ? 14.090 20.893 7.023 1.00 88.38 81 GLY A O 1
ATOM 609 N N . TYR A 1 82 ? 15.065 19.005 7.742 1.00 89.44 82 TYR A N 1
ATOM 610 C CA . TYR A 1 82 ? 14.368 18.115 6.809 1.00 89.44 82 TYR A CA 1
ATOM 611 C C . TYR A 1 82 ? 13.098 17.544 7.436 1.00 89.44 82 TYR A C 1
ATOM 613 O O . TYR A 1 82 ? 13.081 17.198 8.618 1.00 89.44 82 TYR A O 1
ATOM 621 N N . THR A 1 83 ? 12.065 17.368 6.620 1.00 90.38 83 THR A N 1
ATOM 622 C CA . THR A 1 83 ? 10.828 16.688 7.011 1.00 90.38 83 THR A CA 1
ATOM 623 C C . THR A 1 83 ? 10.893 15.227 6.586 1.00 90.38 83 THR A C 1
ATOM 625 O O . THR A 1 83 ? 11.136 14.920 5.419 1.00 90.38 83 THR A O 1
ATOM 628 N N . LEU A 1 84 ? 10.689 14.325 7.541 1.00 88.69 84 LEU A N 1
ATOM 629 C CA . LEU A 1 84 ? 10.582 12.892 7.320 1.00 88.69 84 LEU A CA 1
ATOM 630 C C . LEU A 1 84 ? 9.105 12.495 7.266 1.00 88.69 84 LEU A C 1
ATOM 632 O O . LEU A 1 84 ? 8.371 12.648 8.244 1.00 88.69 84 LEU A O 1
ATOM 636 N N . GLU A 1 85 ? 8.686 11.954 6.129 1.00 90.69 85 GLU A N 1
ATOM 637 C CA . GLU A 1 85 ? 7.375 11.327 5.972 1.00 90.69 85 GLU A CA 1
ATOM 638 C C . GLU A 1 85 ? 7.379 9.965 6.669 1.00 90.69 85 GLU A C 1
ATOM 640 O O . GLU A 1 85 ? 8.116 9.066 6.270 1.00 90.69 85 GLU A O 1
ATOM 645 N N . MET A 1 86 ? 6.558 9.813 7.709 1.00 92.31 86 MET A N 1
ATOM 646 C CA . MET A 1 86 ? 6.393 8.555 8.450 1.00 92.31 86 MET A CA 1
ATOM 647 C C . MET A 1 86 ? 4.983 7.979 8.275 1.00 92.31 86 MET A C 1
ATOM 649 O O . MET A 1 86 ? 4.511 7.211 9.109 1.00 92.31 86 MET A O 1
ATOM 653 N N . ARG A 1 87 ? 4.275 8.394 7.221 1.00 96.19 87 ARG A N 1
ATOM 654 C CA . ARG A 1 87 ? 2.902 7.970 6.943 1.00 96.19 87 ARG A CA 1
ATOM 655 C C . ARG A 1 87 ? 2.898 6.594 6.287 1.00 96.19 87 ARG A C 1
ATOM 657 O O . ARG A 1 87 ? 3.577 6.415 5.281 1.00 96.19 87 ARG A O 1
ATOM 664 N N . ALA A 1 88 ? 2.082 5.676 6.791 1.00 96.44 88 ALA A N 1
ATOM 665 C CA . ALA A 1 88 ? 1.895 4.371 6.177 1.00 96.44 88 ALA A CA 1
ATOM 666 C C . ALA A 1 88 ? 1.328 4.517 4.762 1.00 96.44 88 ALA A C 1
ATOM 668 O O . ALA A 1 88 ? 0.328 5.215 4.546 1.00 96.44 88 ALA A O 1
ATOM 669 N N . GLU A 1 89 ? 1.940 3.831 3.803 1.00 95.88 89 GLU A N 1
ATOM 670 C CA . GLU A 1 89 ? 1.368 3.655 2.480 1.00 95.88 89 GLU A CA 1
ATOM 671 C C . GLU A 1 89 ? 0.189 2.678 2.513 1.00 95.88 89 GLU A C 1
ATOM 673 O O . GLU A 1 89 ? 0.233 1.619 3.137 1.00 95.88 89 GLU A O 1
ATOM 678 N N . VAL A 1 90 ? -0.864 3.028 1.781 1.00 96.06 90 VAL A N 1
ATOM 679 C CA . VAL A 1 90 ? -2.057 2.217 1.568 1.00 96.06 90 VAL A CA 1
ATOM 680 C C . VAL A 1 90 ? -2.183 1.940 0.076 1.00 96.06 90 VAL A C 1
ATOM 682 O O . VAL A 1 90 ? -2.307 2.867 -0.729 1.00 96.06 90 VAL A O 1
ATOM 685 N N . ALA A 1 91 ? -2.156 0.666 -0.309 1.00 93.69 91 ALA A N 1
ATOM 686 C CA . ALA A 1 91 ? -2.180 0.244 -1.708 1.00 93.69 91 ALA A CA 1
ATOM 687 C C . ALA A 1 91 ? -3.298 -0.766 -1.974 1.00 93.69 91 ALA A C 1
ATOM 689 O O . ALA A 1 91 ? -3.475 -1.717 -1.218 1.00 93.69 91 ALA A O 1
ATOM 690 N N . LEU A 1 92 ? -4.025 -0.603 -3.082 1.00 92.25 92 LEU A N 1
ATOM 691 C CA . LEU A 1 92 ? -5.036 -1.575 -3.511 1.00 92.25 92 LEU A CA 1
ATOM 692 C C . LEU A 1 92 ? -4.356 -2.773 -4.195 1.00 92.25 92 LEU A C 1
ATOM 694 O O . LEU A 1 92 ? -3.770 -2.621 -5.267 1.00 92.25 92 LEU A O 1
ATOM 698 N N . LEU A 1 93 ? -4.488 -3.960 -3.603 1.00 87.25 93 LEU A N 1
ATOM 699 C CA . LEU A 1 93 ? -3.905 -5.220 -4.076 1.00 87.25 93 LEU A CA 1
ATOM 700 C C . LEU A 1 93 ? -4.729 -5.920 -5.163 1.00 87.25 93 LEU A C 1
ATOM 702 O O . LEU A 1 93 ? -4.214 -6.788 -5.859 1.00 87.25 93 LEU A O 1
ATOM 706 N N . SER A 1 94 ? -6.003 -5.562 -5.334 1.00 75.19 94 SER A N 1
ATOM 707 C CA . SER A 1 94 ? -6.913 -6.201 -6.303 1.00 75.19 94 SER A CA 1
ATOM 708 C C . SER A 1 94 ? -6.635 -5.835 -7.775 1.00 75.19 94 SER A C 1
ATOM 710 O O . SER A 1 94 ? -7.521 -5.933 -8.622 1.00 75.19 94 SER A O 1
ATOM 712 N N . ARG A 1 95 ? -5.408 -5.413 -8.107 1.00 74.12 95 ARG A N 1
ATOM 713 C CA . ARG A 1 95 ? -5.015 -4.951 -9.446 1.00 74.12 95 ARG A CA 1
ATOM 714 C C . ARG A 1 95 ? -3.786 -5.688 -9.960 1.00 74.12 95 ARG A C 1
ATOM 716 O O . ARG A 1 95 ? -3.021 -6.264 -9.194 1.00 74.12 95 ARG A O 1
ATOM 723 N N . ASN A 1 96 ? -3.568 -5.587 -11.268 1.00 75.88 96 ASN A N 1
ATOM 724 C CA . ASN A 1 96 ? -2.347 -6.086 -11.881 1.00 75.88 96 ASN A CA 1
ATOM 725 C C . ASN A 1 96 ? -1.139 -5.231 -11.458 1.00 75.88 96 ASN A C 1
ATOM 727 O O . ASN A 1 96 ? -1.210 -4.001 -11.486 1.00 75.88 96 ASN A O 1
ATOM 731 N N . VAL A 1 97 ? -0.023 -5.874 -11.113 1.00 78.69 97 VAL A N 1
ATOM 732 C CA . VAL A 1 97 ? 1.241 -5.209 -10.764 1.00 78.69 97 VAL A CA 1
ATOM 733 C C . VAL A 1 97 ? 2.187 -5.259 -11.958 1.00 78.69 97 VAL A C 1
ATOM 735 O O . VAL A 1 97 ? 2.484 -6.335 -12.474 1.00 78.69 97 VAL A O 1
ATOM 738 N N . ARG A 1 98 ? 2.698 -4.099 -12.382 1.00 80.88 98 ARG A N 1
ATOM 739 C CA . ARG A 1 98 ? 3.727 -4.014 -13.424 1.00 80.88 98 ARG A CA 1
ATOM 740 C C . ARG A 1 98 ? 5.098 -3.789 -12.789 1.00 80.88 98 ARG A C 1
ATOM 742 O O . ARG A 1 98 ? 5.322 -2.756 -12.167 1.00 80.88 98 ARG A O 1
ATOM 749 N N . VAL A 1 99 ? 6.006 -4.744 -12.959 1.00 81.31 99 VAL A N 1
ATOM 750 C CA . VAL A 1 99 ? 7.406 -4.656 -12.527 1.00 81.31 99 VAL A CA 1
ATOM 751 C C . VAL A 1 99 ? 8.248 -4.293 -13.746 1.00 81.31 99 VAL A C 1
ATOM 753 O O . VAL A 1 99 ? 8.236 -5.020 -14.737 1.00 81.31 99 VAL A O 1
ATOM 756 N N . VAL A 1 100 ? 8.946 -3.158 -13.701 1.00 80.56 100 VAL A N 1
ATOM 757 C CA . VAL A 1 100 ? 9.700 -2.621 -14.844 1.00 80.56 100 VAL A CA 1
ATOM 758 C C . VAL A 1 100 ? 11.126 -2.324 -14.396 1.00 80.56 100 VAL A C 1
ATOM 760 O O . VAL A 1 100 ? 11.318 -1.578 -13.438 1.00 80.56 100 VAL A O 1
ATOM 763 N N . GLY A 1 101 ? 12.114 -2.928 -15.055 1.00 77.38 101 GLY A N 1
ATOM 764 C CA . GLY A 1 101 ? 13.522 -2.602 -14.830 1.00 77.38 101 GLY A CA 1
ATOM 765 C C . GLY A 1 101 ? 13.912 -1.225 -15.353 1.00 77.38 101 GLY A C 1
ATOM 766 O O . GLY A 1 101 ? 13.194 -0.625 -16.157 1.00 77.38 101 GLY A O 1
ATOM 767 N N . SER A 1 102 ? 15.069 -0.741 -14.896 1.00 73.56 102 SER A N 1
ATOM 768 C CA . SER A 1 102 ? 15.707 0.434 -15.490 1.00 73.56 102 SER A CA 1
ATOM 769 C C . SER A 1 102 ? 15.999 0.169 -16.965 1.00 73.56 102 SER A C 1
ATOM 771 O O . SER A 1 102 ? 16.287 -0.963 -17.354 1.00 73.56 102 SER A O 1
ATOM 773 N N . ARG A 1 103 ? 15.889 1.216 -17.778 1.00 71.31 103 ARG A N 1
ATOM 774 C CA . ARG A 1 103 ? 16.224 1.178 -19.196 1.00 71.31 103 ARG A CA 1
ATOM 775 C C . ARG A 1 103 ? 17.045 2.409 -19.518 1.00 71.31 103 ARG A C 1
ATOM 777 O O . ARG A 1 103 ? 16.500 3.514 -19.564 1.00 71.31 103 ARG A O 1
ATOM 784 N N . ASP A 1 104 ? 18.335 2.213 -19.740 1.00 69.50 104 ASP A N 1
ATOM 785 C CA . ASP A 1 104 ? 19.209 3.279 -20.199 1.00 69.50 104 ASP A CA 1
ATOM 786 C C . ASP A 1 104 ? 19.460 3.146 -21.705 1.00 69.50 104 ASP A C 1
ATOM 788 O O . ASP A 1 104 ? 20.275 2.356 -22.185 1.00 69.50 104 ASP A O 1
ATOM 792 N N . VAL A 1 105 ? 18.737 3.975 -22.460 1.00 70.12 105 VAL A N 1
ATOM 793 C CA . VAL A 1 105 ? 18.801 4.047 -23.926 1.00 70.12 105 VAL A CA 1
ATOM 794 C C . VAL A 1 105 ? 20.204 4.346 -24.460 1.00 70.12 105 VAL A C 1
ATOM 796 O O . VAL A 1 105 ? 20.467 4.105 -25.633 1.00 70.12 105 VAL A O 1
ATOM 799 N N . GLN A 1 106 ? 21.116 4.883 -23.641 1.00 64.00 106 GLN A N 1
ATOM 800 C CA . GLN A 1 106 ? 22.491 5.147 -24.067 1.00 64.00 106 GLN A CA 1
ATOM 801 C C . GLN A 1 106 ? 23.317 3.863 -24.201 1.00 64.00 106 GLN A C 1
ATOM 803 O O . GLN A 1 106 ? 24.294 3.842 -24.962 1.00 64.00 106 GLN A O 1
ATOM 808 N N . TYR A 1 107 ? 22.937 2.812 -23.472 1.00 63.19 107 TYR A N 1
ATOM 809 C CA . TYR A 1 107 ? 23.616 1.521 -23.492 1.00 63.19 107 TYR A CA 1
ATOM 810 C C . TYR A 1 107 ? 22.986 0.534 -24.464 1.00 63.19 107 TYR A C 1
ATOM 812 O O . TYR A 1 107 ? 23.700 -0.372 -24.878 1.00 63.19 107 TYR A O 1
ATOM 820 N N . GLU A 1 108 ? 21.739 0.765 -24.893 1.00 67.69 108 GLU A N 1
ATOM 821 C CA . GLU A 1 108 ? 21.047 0.013 -25.946 1.00 67.69 108 GLU A CA 1
ATOM 822 C C . GLU A 1 108 ? 21.722 0.198 -27.305 1.00 67.69 108 GLU A C 1
ATOM 824 O O . GLU A 1 108 ? 21.356 1.052 -28.115 1.00 67.69 108 GLU A O 1
ATOM 829 N N . LYS A 1 109 ? 22.753 -0.606 -27.547 1.00 67.25 109 LYS A N 1
ATOM 830 C CA . LYS A 1 109 ? 23.499 -0.621 -28.803 1.00 67.25 109 LYS A CA 1
ATOM 831 C C . LYS A 1 109 ? 23.468 -2.013 -29.392 1.00 67.25 109 LYS A C 1
ATOM 833 O O . LYS A 1 109 ? 23.739 -2.991 -28.703 1.00 67.25 109 LYS A O 1
ATOM 838 N N . GLU A 1 110 ? 23.165 -2.078 -30.677 1.00 67.38 110 GLU A N 1
ATOM 839 C CA . GLU A 1 110 ? 23.323 -3.293 -31.461 1.00 67.38 110 GLU A CA 1
ATOM 840 C C . GLU A 1 110 ? 24.819 -3.603 -31.561 1.00 67.38 110 GLU A C 1
ATOM 842 O O . GLU A 1 110 ? 25.612 -2.772 -32.015 1.00 67.38 110 GLU A O 1
ATOM 847 N N . ILE A 1 111 ? 25.224 -4.756 -31.035 1.00 68.25 111 ILE A N 1
ATOM 848 C CA . ILE A 1 111 ? 26.614 -5.188 -31.086 1.00 68.25 111 ILE A CA 1
ATOM 849 C C . ILE A 1 111 ? 26.840 -5.856 -32.442 1.00 68.25 111 ILE A C 1
ATOM 851 O O . ILE A 1 111 ? 26.266 -6.907 -32.725 1.00 68.25 111 ILE A O 1
ATOM 855 N N . GLU A 1 112 ? 27.698 -5.260 -33.273 1.00 68.94 112 GLU A N 1
ATOM 856 C CA . GLU A 1 112 ? 28.068 -5.838 -34.568 1.00 68.94 112 GLU A CA 1
ATOM 857 C C . GLU A 1 112 ? 28.738 -7.209 -34.388 1.00 68.94 112 GLU A C 1
ATOM 859 O O . GLU A 1 112 ? 29.645 -7.378 -33.565 1.00 68.94 112 GLU A O 1
ATOM 864 N N . ALA A 1 113 ? 28.303 -8.190 -35.181 1.00 69.88 113 ALA A N 1
ATOM 865 C CA . ALA A 1 113 ? 28.880 -9.528 -35.177 1.00 69.88 113 ALA A CA 1
ATOM 866 C C . ALA A 1 113 ? 30.367 -9.502 -35.573 1.00 69.88 113 ALA A C 1
ATOM 868 O O . ALA A 1 113 ? 30.795 -8.720 -36.426 1.00 69.88 113 ALA A O 1
ATOM 869 N N . CYS A 1 114 ? 31.165 -10.394 -34.978 1.00 71.69 114 CYS A N 1
ATOM 870 C CA . CYS A 1 114 ? 32.540 -10.595 -35.433 1.00 71.69 114 CYS A CA 1
ATOM 871 C C . CYS A 1 114 ? 32.564 -11.050 -36.907 1.00 71.69 114 CYS A C 1
ATOM 873 O O . CYS A 1 114 ? 31.688 -11.810 -37.322 1.00 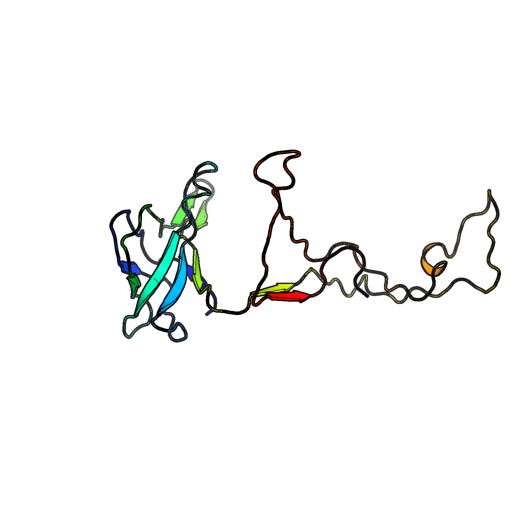71.69 114 CYS A O 1
ATOM 875 N N . PRO A 1 115 ? 33.602 -10.678 -37.678 1.00 75.44 115 PRO A N 1
ATOM 876 C CA . PRO A 1 115 ? 33.813 -11.220 -39.017 1.00 75.44 115 PRO A CA 1
ATOM 877 C C . PRO A 1 115 ? 33.887 -12.755 -39.016 1.00 75.44 115 PRO A C 1
ATOM 879 O O . PRO A 1 115 ? 34.446 -13.355 -38.092 1.00 75.44 115 PRO A O 1
ATOM 882 N N . ASP A 1 116 ? 33.379 -13.385 -40.077 1.00 70.81 116 ASP A N 1
ATOM 883 C CA . ASP A 1 116 ? 33.426 -14.841 -40.243 1.00 70.81 116 ASP A CA 1
ATOM 884 C C . ASP A 1 116 ? 34.864 -15.375 -40.134 1.00 70.81 116 ASP A C 1
ATOM 886 O O . ASP A 1 116 ? 35.778 -14.915 -40.821 1.00 70.81 116 ASP A O 1
ATOM 890 N N . GLY A 1 117 ? 35.068 -16.371 -39.266 1.00 68.44 117 GLY A N 1
ATOM 891 C CA . GLY A 1 117 ? 36.379 -16.988 -39.039 1.00 68.44 117 GLY A CA 1
ATOM 892 C C . GLY A 1 117 ? 37.317 -16.213 -38.103 1.00 68.44 117 GLY A C 1
ATOM 893 O O . GLY A 1 117 ? 38.511 -16.504 -38.081 1.00 68.44 117 GLY A O 1
ATOM 894 N N . PHE A 1 118 ? 36.812 -15.246 -37.328 1.00 66.94 118 PHE A N 1
ATOM 895 C CA . PHE A 1 118 ? 37.609 -14.515 -36.340 1.00 66.94 118 PHE A CA 1
ATOM 896 C C . PHE A 1 118 ? 38.142 -15.432 -35.217 1.00 66.94 118 PHE A C 1
ATOM 898 O O . PHE A 1 118 ? 37.401 -15.844 -34.321 1.00 66.94 118 PHE A O 1
ATOM 905 N N . ASP A 1 119 ? 39.450 -15.703 -35.241 1.00 67.12 119 ASP A N 1
ATOM 906 C CA . ASP A 1 119 ? 40.209 -16.356 -34.169 1.00 67.12 119 ASP A CA 1
ATOM 907 C C . ASP A 1 119 ? 41.401 -15.462 -33.776 1.00 67.12 119 ASP A C 1
ATOM 909 O O . ASP A 1 119 ? 42.374 -15.371 -34.530 1.00 67.12 119 ASP A O 1
ATOM 913 N N . PRO A 1 120 ? 41.341 -14.747 -32.636 1.00 65.44 120 PRO A N 1
ATOM 914 C CA . PRO A 1 120 ? 42.424 -13.861 -32.223 1.00 65.44 120 PRO A CA 1
ATOM 915 C C . PRO A 1 120 ? 43.681 -14.638 -31.785 1.00 65.44 120 PRO A C 1
ATOM 917 O O . PRO A 1 120 ? 44.762 -14.060 -31.728 1.00 65.44 120 PRO A O 1
ATOM 920 N N . GLY A 1 121 ? 43.594 -15.943 -31.503 1.00 64.62 121 GLY A N 1
ATOM 921 C CA . GLY A 1 121 ? 44.693 -16.694 -30.894 1.00 64.62 121 GLY A CA 1
ATOM 922 C C . GLY A 1 121 ? 44.946 -16.320 -29.423 1.00 64.62 121 GLY A C 1
ATOM 923 O O . GLY A 1 121 ? 44.398 -15.357 -28.891 1.00 64.62 121 GLY A O 1
ATOM 924 N N . GLU A 1 122 ? 45.782 -17.106 -28.738 1.00 63.12 122 GLU A N 1
ATOM 925 C CA . GLU A 1 122 ? 45.942 -17.084 -27.268 1.00 63.12 122 GLU A CA 1
ATOM 926 C C . GLU A 1 122 ? 46.544 -15.780 -26.704 1.00 63.12 122 GLU A C 1
ATOM 928 O O . GLU A 1 122 ? 46.331 -15.451 -25.538 1.00 63.12 122 GLU A O 1
ATOM 933 N N . PHE A 1 123 ? 47.260 -15.008 -27.531 1.00 64.88 123 PHE A N 1
ATOM 934 C CA . PHE A 1 123 ? 47.998 -13.813 -27.102 1.00 64.88 123 PHE A CA 1
ATOM 935 C C . PHE A 1 123 ? 47.586 -12.512 -27.807 1.00 64.88 123 PHE A C 1
ATOM 937 O O . PHE A 1 123 ? 48.216 -11.482 -27.559 1.00 64.88 123 PHE A O 1
ATOM 944 N N . ALA A 1 124 ? 46.574 -12.513 -28.687 1.00 59.50 124 ALA A N 1
ATOM 945 C CA . ALA A 1 124 ? 46.148 -11.277 -29.348 1.00 59.50 124 ALA A CA 1
ATOM 946 C C . ALA A 1 124 ? 45.009 -10.575 -28.605 1.00 59.50 124 ALA A C 1
ATOM 948 O O . ALA A 1 124 ? 44.119 -11.193 -28.019 1.00 59.50 124 ALA A O 1
ATOM 949 N N . THR A 1 125 ? 45.018 -9.246 -28.685 1.00 55.19 125 THR A N 1
ATOM 950 C CA . THR A 1 125 ? 43.951 -8.397 -28.160 1.00 55.19 125 THR A CA 1
ATOM 951 C C . THR A 1 125 ? 42.653 -8.673 -28.913 1.00 55.19 125 THR A C 1
ATOM 953 O O . THR A 1 125 ? 42.546 -8.416 -30.111 1.00 55.19 125 THR A O 1
ATOM 956 N N . GLN A 1 126 ? 41.649 -9.184 -28.206 1.00 58.78 126 GLN A N 1
ATOM 957 C CA . GLN A 1 126 ? 40.345 -9.488 -28.781 1.00 58.78 126 GLN A CA 1
ATOM 958 C C . GLN A 1 126 ? 39.570 -8.189 -29.068 1.00 58.78 126 GLN A C 1
ATOM 960 O O . GLN A 1 126 ? 39.104 -7.522 -28.149 1.00 58.78 126 GLN A O 1
ATOM 965 N N . THR A 1 127 ? 39.432 -7.820 -30.344 1.00 67.81 127 THR A N 1
ATOM 966 C CA . THR A 1 127 ? 38.827 -6.543 -30.777 1.00 67.81 127 THR A CA 1
ATOM 967 C C . THR A 1 127 ? 37.306 -6.576 -30.933 1.00 67.81 127 THR A C 1
ATOM 969 O O . THR A 1 127 ? 36.687 -5.519 -30.925 1.00 67.81 127 THR A O 1
ATOM 972 N N . CYS A 1 128 ? 36.693 -7.760 -31.039 1.00 69.06 128 CYS A N 1
ATOM 973 C CA . CYS A 1 128 ? 35.244 -7.927 -31.220 1.00 69.06 128 CYS A CA 1
ATOM 974 C C . CYS A 1 128 ? 34.605 -8.844 -30.156 1.00 69.06 128 CYS A C 1
ATOM 976 O O . CYS A 1 128 ? 33.635 -9.533 -30.436 1.00 69.06 128 CYS A O 1
ATOM 978 N N . PHE A 1 129 ? 35.133 -8.879 -28.919 1.00 68.06 129 PHE A N 1
ATOM 979 C CA . PHE A 1 129 ? 34.674 -9.800 -27.855 1.00 68.06 129 PHE A CA 1
ATOM 980 C C . PHE A 1 129 ? 33.145 -9.874 -27.714 1.00 68.06 129 PHE A C 1
ATOM 982 O O . PHE A 1 129 ? 32.595 -10.968 -27.623 1.00 68.06 129 PHE A O 1
ATOM 989 N N . GLN A 1 130 ? 32.480 -8.718 -27.739 1.00 63.19 130 GLN A N 1
ATOM 990 C CA . GLN A 1 130 ? 31.033 -8.599 -27.564 1.00 63.19 130 GLN A CA 1
ATOM 991 C C . GLN A 1 130 ? 30.229 -9.187 -28.743 1.00 63.19 130 GLN A C 1
ATOM 993 O O . GLN A 1 130 ? 29.139 -9.693 -28.535 1.00 63.19 130 GLN A O 1
ATOM 998 N N . GLY A 1 131 ? 30.762 -9.180 -29.970 1.00 65.12 131 GLY A N 1
ATOM 999 C CA . GLY A 1 131 ? 30.073 -9.657 -31.179 1.00 65.12 131 GLY A CA 1
ATOM 1000 C C . GLY A 1 131 ? 30.292 -11.137 -31.509 1.00 65.12 131 GLY A C 1
ATOM 1001 O O . GLY A 1 131 ? 29.845 -11.611 -32.552 1.00 65.12 131 GLY A O 1
ATOM 1002 N N . ARG A 1 132 ? 31.014 -11.884 -30.660 1.00 66.25 132 ARG A N 1
ATOM 1003 C CA . ARG A 1 132 ? 31.428 -13.276 -30.932 1.00 66.25 132 ARG A CA 1
ATOM 1004 C C . ARG A 1 132 ? 30.265 -14.273 -30.940 1.00 66.25 132 ARG A C 1
ATOM 1006 O O . ARG A 1 132 ? 30.373 -15.312 -31.586 1.00 66.25 132 ARG A O 1
ATOM 1013 N N . PHE A 1 133 ? 29.189 -13.979 -30.213 1.00 63.50 133 PHE A N 1
ATOM 1014 C CA . PHE A 1 133 ? 28.025 -14.862 -30.084 1.00 63.50 133 PHE A CA 1
ATOM 1015 C C . PHE A 1 133 ? 26.851 -14.474 -31.002 1.00 63.50 133 PHE A C 1
ATOM 1017 O O . PHE A 1 133 ? 25.903 -15.251 -31.104 1.00 63.50 133 PHE A O 1
ATOM 1024 N N . GLY A 1 134 ? 26.963 -13.350 -31.728 1.00 54.94 134 GLY A N 1
ATOM 1025 C CA . GLY A 1 134 ? 25.960 -12.850 -32.675 1.00 54.94 134 GLY A CA 1
ATOM 1026 C C . GLY A 1 134 ? 24.710 -12.255 -32.009 1.00 54.94 134 GLY A C 1
ATOM 1027 O O . GLY A 1 134 ? 24.238 -12.761 -30.992 1.00 54.94 134 GLY A O 1
ATOM 1028 N N . ASP A 1 135 ? 24.177 -11.186 -32.608 1.00 55.00 135 ASP A N 1
ATOM 1029 C CA . ASP A 1 135 ? 22.912 -10.510 -32.271 1.00 55.00 135 ASP A CA 1
ATOM 1030 C C . ASP A 1 135 ? 22.668 -10.338 -30.760 1.00 55.00 135 ASP A C 1
ATOM 1032 O O . ASP A 1 135 ? 21.769 -10.939 -30.147 1.00 55.00 135 ASP A O 1
ATOM 1036 N N . GLU A 1 136 ? 23.504 -9.505 -30.142 1.00 55.03 136 GLU A N 1
ATOM 1037 C CA . GLU A 1 136 ? 23.338 -9.066 -28.760 1.00 55.03 136 GLU A CA 1
ATOM 1038 C C . GLU A 1 136 ? 23.038 -7.564 -28.730 1.00 55.03 136 GLU A C 1
ATOM 1040 O O . GLU A 1 136 ? 23.740 -6.749 -29.331 1.00 55.03 136 GLU A O 1
ATOM 1045 N N . ILE A 1 137 ? 21.978 -7.188 -28.015 1.00 56.75 137 ILE A N 1
ATOM 1046 C CA . ILE A 1 137 ? 21.754 -5.798 -27.628 1.00 56.75 137 ILE A CA 1
ATOM 1047 C C . ILE A 1 137 ? 22.595 -5.585 -26.373 1.00 56.75 137 ILE A C 1
ATOM 1049 O O . ILE A 1 137 ? 22.349 -6.208 -25.337 1.00 56.75 137 ILE A O 1
ATOM 1053 N N . GLY A 1 138 ? 23.607 -4.725 -26.469 1.00 54.59 138 GLY A N 1
ATOM 1054 C CA . GLY A 1 138 ? 24.285 -4.210 -25.290 1.00 54.59 138 GLY A CA 1
ATOM 1055 C C . GLY A 1 138 ? 23.246 -3.524 -24.409 1.00 54.59 138 GLY A C 1
ATOM 1056 O O . GLY A 1 138 ? 22.445 -2.740 -24.900 1.00 54.59 138 GLY A O 1
ATOM 1057 N N . ASN A 1 139 ? 23.208 -3.858 -23.127 1.00 61.16 139 ASN A N 1
ATOM 1058 C CA . ASN A 1 139 ? 22.374 -3.173 -22.147 1.00 61.16 139 ASN A CA 1
ATOM 1059 C C . ASN A 1 139 ? 23.156 -3.084 -20.832 1.00 61.16 139 ASN A C 1
ATOM 1061 O O . ASN A 1 139 ? 24.040 -3.919 -20.588 1.00 61.16 139 ASN A O 1
ATOM 1065 N N . ASP A 1 14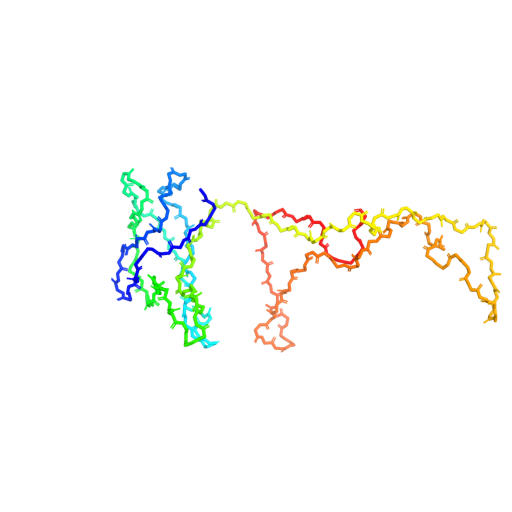0 ? 22.853 -2.099 -19.985 1.00 60.41 140 ASP A N 1
ATOM 1066 C CA . ASP A 1 140 ? 23.297 -2.167 -18.601 1.00 60.41 140 ASP A CA 1
ATOM 1067 C C . ASP A 1 140 ? 22.675 -3.438 -18.008 1.00 60.41 140 ASP A C 1
ATOM 1069 O O . ASP A 1 140 ? 21.490 -3.722 -18.147 1.00 60.41 140 ASP A O 1
ATOM 1073 N N . GLN A 1 141 ? 23.510 -4.337 -17.496 1.00 57.91 141 GLN A N 1
ATOM 1074 C CA . GLN A 1 141 ? 23.165 -5.755 -17.321 1.00 57.91 141 GLN A CA 1
ATOM 1075 C C . GLN A 1 141 ? 22.177 -6.014 -16.162 1.00 57.91 141 GLN A C 1
ATOM 1077 O O . GLN A 1 141 ? 22.175 -7.096 -15.576 1.00 57.91 141 GLN A O 1
ATOM 1082 N N . PHE A 1 142 ? 21.352 -5.030 -15.805 1.00 62.34 142 PHE A N 1
ATOM 1083 C CA . PHE A 1 142 ? 20.527 -4.993 -14.613 1.00 62.34 142 PHE A CA 1
ATOM 1084 C C . PHE A 1 142 ? 19.128 -4.471 -14.937 1.00 62.34 142 PHE A C 1
ATOM 1086 O O . PHE A 1 142 ? 18.886 -3.274 -15.034 1.00 62.34 142 PHE A O 1
ATOM 1093 N N . GLY A 1 143 ? 18.173 -5.391 -15.039 1.00 70.44 143 GLY A N 1
ATOM 1094 C CA . GLY A 1 143 ? 16.759 -5.034 -14.975 1.00 70.44 143 GLY A CA 1
ATOM 1095 C C . GLY A 1 143 ? 16.156 -5.253 -13.607 1.00 70.44 143 GLY A C 1
ATOM 1096 O O . GLY A 1 143 ? 16.846 -5.434 -12.604 1.00 70.44 143 GLY A O 1
ATOM 1097 N N . ALA A 1 144 ? 14.830 -5.310 -13.574 1.00 77.06 144 ALA A N 1
ATOM 1098 C CA . ALA A 1 144 ? 14.124 -5.717 -12.379 1.00 77.06 144 ALA A CA 1
ATOM 1099 C C . ALA A 1 144 ? 14.522 -7.147 -11.981 1.00 77.06 144 ALA A C 1
ATOM 1101 O O . ALA A 1 144 ? 14.606 -8.054 -12.811 1.00 77.06 144 ALA A O 1
ATOM 1102 N N . GLN A 1 145 ? 14.737 -7.362 -10.687 1.00 79.56 145 GLN A N 1
ATOM 1103 C CA . GLN A 1 145 ? 15.013 -8.678 -10.131 1.00 79.56 145 GLN A CA 1
ATOM 1104 C C . GLN A 1 145 ? 13.995 -8.987 -9.038 1.00 79.56 145 GLN A C 1
ATOM 1106 O O . GLN A 1 145 ? 13.782 -8.191 -8.127 1.00 79.56 145 GLN A O 1
ATOM 1111 N N . ILE A 1 146 ? 13.379 -10.166 -9.121 1.00 81.62 146 ILE A N 1
ATOM 1112 C CA . ILE A 1 146 ? 12.481 -10.684 -8.088 1.00 81.62 146 ILE A CA 1
ATOM 1113 C C . ILE A 1 146 ? 13.245 -11.762 -7.323 1.00 81.62 146 ILE A C 1
ATOM 1115 O O . ILE A 1 146 ? 13.589 -12.803 -7.883 1.00 81.62 146 ILE A O 1
ATOM 1119 N N . MET A 1 147 ? 13.529 -11.509 -6.047 1.00 82.81 147 MET A N 1
ATOM 1120 C CA . MET A 1 147 ? 14.223 -12.457 -5.176 1.00 82.81 147 MET A CA 1
ATOM 1121 C C . MET A 1 147 ? 13.216 -13.178 -4.280 1.00 82.81 147 MET A C 1
ATOM 1123 O O . MET A 1 147 ? 12.427 -12.551 -3.578 1.00 82.81 147 MET A O 1
ATOM 1127 N N . LEU A 1 148 ? 13.247 -14.511 -4.300 1.00 84.06 148 LEU A N 1
ATOM 1128 C CA . LEU A 1 148 ? 12.377 -15.366 -3.496 1.00 84.06 148 LEU A CA 1
ATOM 1129 C C . LEU A 1 148 ? 13.242 -16.170 -2.528 1.00 84.06 148 LEU A C 1
ATOM 1131 O O . LEU A 1 148 ? 14.025 -17.023 -2.946 1.00 84.06 148 LEU A O 1
ATOM 1135 N N . HIS A 1 149 ? 13.101 -15.907 -1.232 1.00 79.62 149 HIS A N 1
ATOM 1136 C CA . HIS A 1 149 ? 13.892 -16.569 -0.198 1.00 79.62 149 HIS A CA 1
ATOM 1137 C C . HIS A 1 149 ? 13.066 -17.605 0.564 1.00 79.62 149 HIS A C 1
ATOM 1139 O O . HIS A 1 149 ? 11.908 -17.379 0.908 1.00 79.62 149 HIS A O 1
ATOM 1145 N N . ALA A 1 150 ? 13.679 -18.755 0.854 1.00 85.12 150 ALA A N 1
ATOM 1146 C CA . ALA A 1 150 ? 13.101 -19.731 1.767 1.00 85.12 150 ALA A CA 1
ATOM 1147 C C . ALA A 1 150 ? 13.250 -19.240 3.219 1.00 85.12 150 ALA A C 1
ATOM 1149 O O . ALA A 1 150 ? 14.317 -18.737 3.575 1.00 85.12 150 ALA A O 1
ATOM 1150 N N . PRO A 1 151 ? 12.252 -19.464 4.091 1.00 80.56 151 PRO A N 1
ATOM 1151 C CA . PRO A 1 151 ? 12.356 -19.099 5.505 1.00 80.56 151 PRO A CA 1
ATOM 1152 C C . PRO A 1 151 ? 13.415 -19.926 6.248 1.00 80.56 151 PRO A C 1
ATOM 1154 O O . PRO A 1 151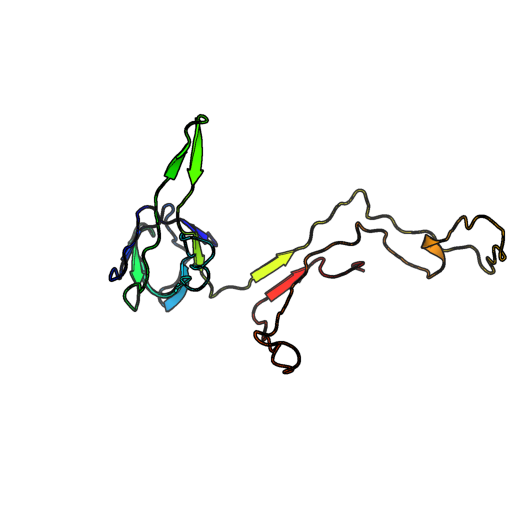 ? 13.904 -19.511 7.295 1.00 80.56 151 PRO A O 1
ATOM 1157 N N . ARG A 1 152 ? 13.759 -21.114 5.725 1.00 84.44 152 ARG A N 1
ATOM 1158 C CA . ARG A 1 152 ? 14.743 -22.033 6.306 1.00 84.44 152 ARG A CA 1
ATOM 1159 C C . ARG A 1 152 ? 15.681 -22.571 5.235 1.00 84.44 152 ARG A C 1
ATOM 1161 O O . ARG A 1 152 ? 15.261 -22.924 4.130 1.00 84.44 152 ARG A O 1
ATOM 1168 N N . LYS A 1 153 ? 16.968 -22.614 5.577 1.00 85.94 153 LYS A N 1
ATOM 1169 C CA . LYS A 1 153 ? 18.047 -23.040 4.684 1.00 85.94 153 LYS A CA 1
ATOM 1170 C C . LYS A 1 153 ? 17.939 -24.544 4.402 1.00 85.94 153 LYS A C 1
ATOM 1172 O O . LYS A 1 153 ? 17.665 -25.312 5.313 1.00 85.94 153 LYS A O 1
ATOM 1177 N N . ASN A 1 154 ? 18.204 -24.956 3.161 1.00 84.56 154 ASN A N 1
ATOM 1178 C CA . ASN A 1 154 ? 18.283 -26.360 2.717 1.00 84.56 154 ASN A CA 1
ATOM 1179 C C . ASN A 1 154 ? 16.994 -27.197 2.827 1.00 84.56 154 ASN A C 1
ATOM 1181 O O . ASN A 1 154 ? 17.045 -28.408 2.645 1.00 84.56 154 ASN A O 1
ATOM 1185 N N . GLU A 1 155 ? 15.839 -26.581 3.078 1.00 88.25 155 GLU A N 1
ATOM 1186 C CA . GLU A 1 155 ? 14.570 -27.314 3.207 1.00 88.25 155 GLU A CA 1
ATOM 1187 C C . GLU A 1 155 ? 13.695 -27.269 1.936 1.00 88.25 155 GLU A C 1
ATOM 1189 O O . GLU A 1 155 ? 12.561 -27.737 1.951 1.00 88.25 155 GLU A O 1
ATOM 1194 N N . ASN A 1 156 ? 14.189 -26.706 0.823 1.00 82.25 156 ASN A N 1
ATOM 1195 C CA . ASN A 1 156 ? 13.436 -26.560 -0.438 1.00 82.25 156 ASN A CA 1
ATOM 1196 C C . ASN A 1 156 ? 12.033 -25.935 -0.250 1.00 82.25 156 ASN A C 1
ATOM 1198 O O . ASN A 1 156 ? 11.060 -26.306 -0.909 1.00 82.25 156 ASN A O 1
ATOM 1202 N N . LEU A 1 157 ? 11.937 -24.962 0.665 1.00 87.25 157 LEU A N 1
ATOM 1203 C CA . LEU A 1 157 ? 10.684 -24.287 1.030 1.00 87.25 157 LEU A CA 1
ATOM 1204 C C . LEU A 1 157 ? 10.411 -23.011 0.228 1.00 87.25 157 LEU A C 1
ATOM 1206 O O . LEU A 1 157 ? 9.384 -22.375 0.448 1.00 87.25 157 LEU A O 1
ATOM 1210 N N . ALA A 1 158 ? 11.304 -22.615 -0.681 1.00 85.81 158 ALA A N 1
ATOM 1211 C CA . ALA A 1 158 ? 11.072 -21.472 -1.559 1.00 85.81 158 ALA A CA 1
ATOM 1212 C C . ALA A 1 158 ? 9.971 -21.826 -2.571 1.00 85.81 158 ALA A C 1
ATOM 1214 O O . ALA A 1 158 ? 10.230 -22.404 -3.624 1.00 85.81 158 ALA A O 1
ATOM 1215 N N . ARG A 1 159 ? 8.723 -21.515 -2.222 1.00 82.94 159 ARG A N 1
ATOM 1216 C CA . ARG A 1 159 ? 7.556 -21.654 -3.093 1.00 82.94 159 ARG A CA 1
ATOM 1217 C C . ARG A 1 159 ? 6.905 -20.288 -3.231 1.00 82.94 159 ARG A C 1
ATOM 1219 O O . ARG A 1 159 ? 6.558 -19.678 -2.226 1.00 82.94 159 ARG A O 1
ATOM 1226 N N . ALA A 1 160 ? 6.718 -19.832 -4.463 1.00 81.62 160 ALA A N 1
ATOM 1227 C CA . ALA A 1 160 ? 6.002 -18.600 -4.755 1.00 81.62 160 ALA A CA 1
ATOM 1228 C C . ALA A 1 160 ? 5.004 -18.835 -5.884 1.00 81.62 160 ALA A C 1
ATOM 1230 O O . ALA A 1 160 ? 5.271 -19.588 -6.820 1.00 81.62 160 ALA A O 1
ATOM 1231 N N . LYS A 1 161 ? 3.857 -18.165 -5.794 1.00 84.69 161 LYS A N 1
ATOM 1232 C CA . LYS A 1 161 ? 2.886 -18.063 -6.877 1.00 84.69 161 LYS A CA 1
ATOM 1233 C C . LYS A 1 161 ? 2.729 -16.586 -7.192 1.00 84.69 161 LYS A C 1
ATOM 1235 O O . LYS A 1 161 ? 2.235 -15.833 -6.362 1.00 84.69 161 LYS A O 1
ATOM 1240 N N . LEU A 1 162 ? 3.156 -16.193 -8.384 1.00 82.44 162 LEU A N 1
ATOM 1241 C CA . LEU A 1 162 ? 2.922 -14.856 -8.910 1.00 82.44 162 LEU A CA 1
ATOM 1242 C C . LEU A 1 162 ? 1.680 -14.913 -9.802 1.00 82.44 162 LEU A C 1
ATOM 1244 O O . LEU A 1 162 ? 1.494 -15.852 -10.576 1.00 82.44 162 LEU A O 1
ATOM 1248 N N . SER A 1 163 ? 0.770 -13.965 -9.645 1.00 81.38 163 SER A N 1
ATOM 1249 C CA . SER A 1 163 ? -0.471 -13.881 -10.419 1.00 81.38 163 SER A CA 1
ATOM 1250 C C . SER A 1 163 ? -0.808 -12.414 -10.610 1.00 81.38 163 SER A C 1
ATOM 1252 O O . SER A 1 163 ? -0.479 -11.615 -9.739 1.00 81.38 163 SER A O 1
ATOM 1254 N N . TYR A 1 164 ? -1.439 -12.071 -11.737 1.00 79.19 164 TYR A N 1
ATOM 1255 C CA . TYR A 1 164 ? -1.760 -10.679 -12.070 1.00 79.19 164 TYR A CA 1
ATOM 1256 C C . TYR A 1 164 ? -0.513 -9.777 -12.122 1.00 79.19 164 TYR A C 1
ATOM 1258 O O . TYR A 1 164 ? -0.552 -8.629 -11.696 1.00 79.19 164 TYR A O 1
ATOM 1266 N N . ILE A 1 165 ? 0.613 -10.295 -12.631 1.00 85.31 165 ILE A N 1
ATOM 1267 C CA . ILE A 1 165 ? 1.838 -9.507 -12.801 1.00 85.31 165 ILE A CA 1
ATOM 1268 C C . ILE A 1 165 ? 2.237 -9.400 -14.269 1.00 85.31 165 ILE A C 1
ATOM 1270 O O . ILE A 1 165 ? 2.113 -10.362 -15.026 1.00 85.31 165 ILE A O 1
ATOM 1274 N N . GLU A 1 166 ? 2.755 -8.238 -14.646 1.00 85.88 166 GLU A N 1
ATOM 1275 C CA . GLU A 1 166 ? 3.440 -8.004 -15.913 1.00 85.88 166 GLU A CA 1
ATOM 1276 C C . GLU A 1 166 ? 4.881 -7.602 -15.598 1.00 85.88 166 GLU A C 1
ATOM 1278 O O . GLU A 1 166 ? 5.117 -6.676 -14.821 1.00 85.88 166 GLU A O 1
ATOM 1283 N N . VAL A 1 167 ? 5.851 -8.302 -16.179 1.00 84.38 167 VAL A N 1
ATOM 1284 C CA . VAL A 1 167 ? 7.274 -8.069 -15.920 1.00 84.38 167 VAL A CA 1
ATOM 1285 C C . VAL A 1 167 ? 7.939 -7.618 -17.214 1.00 84.38 167 VAL A C 1
ATOM 1287 O O . VAL A 1 167 ? 7.883 -8.329 -18.212 1.00 84.38 167 VAL A O 1
ATOM 1290 N N . ASN A 1 168 ? 8.563 -6.442 -17.192 1.00 81.81 168 ASN A N 1
ATOM 1291 C CA . ASN A 1 168 ? 9.312 -5.875 -18.310 1.00 81.81 168 ASN A CA 1
ATOM 1292 C C . ASN A 1 168 ? 10.746 -5.599 -17.872 1.00 81.81 168 ASN A C 1
ATOM 1294 O O . ASN A 1 168 ? 10.967 -5.160 -16.742 1.00 81.81 168 ASN A O 1
ATOM 1298 N N . TYR A 1 169 ? 11.700 -5.807 -18.780 1.00 77.06 169 TYR A N 1
ATOM 1299 C CA . TYR A 1 169 ? 13.119 -5.542 -18.541 1.00 77.06 169 TYR A CA 1
ATOM 1300 C C . TYR A 1 169 ? 13.600 -6.188 -17.214 1.00 77.06 169 TYR A C 1
ATOM 1302 O O . TYR A 1 169 ? 13.946 -5.477 -16.275 1.00 77.06 169 TYR A O 1
ATOM 1310 N N . ALA A 1 170 ? 13.531 -7.524 -17.068 1.00 76.75 170 ALA A N 1
ATOM 1311 C CA . ALA A 1 170 ? 13.844 -8.235 -15.808 1.00 76.75 170 ALA A CA 1
ATOM 1312 C C . ALA A 1 170 ? 14.727 -9.492 -15.957 1.00 76.75 170 ALA A C 1
ATOM 1314 O O . ALA A 1 170 ? 14.415 -10.350 -16.783 1.00 76.75 170 ALA A O 1
ATOM 1315 N N . GLY A 1 171 ? 15.837 -9.596 -15.196 1.00 66.62 171 GLY A N 1
ATOM 1316 C CA . GLY A 1 171 ? 16.942 -10.568 -15.405 1.00 66.62 171 GLY A CA 1
ATOM 1317 C C . GLY A 1 171 ? 18.315 -9.951 -15.779 1.00 66.62 171 GLY A C 1
ATOM 1318 O O . GLY A 1 171 ? 18.584 -8.794 -15.477 1.00 66.62 171 GLY A O 1
ATOM 1319 N N . GLN A 1 172 ? 19.209 -10.727 -16.401 1.00 56.06 172 GLN A N 1
ATOM 1320 C CA . GLN A 1 172 ? 20.451 -10.224 -17.015 1.00 56.06 172 GLN A CA 1
ATOM 1321 C C . GLN A 1 172 ? 20.310 -10.323 -18.537 1.00 56.06 172 GLN A C 1
ATOM 1323 O O . GLN A 1 172 ? 19.892 -11.373 -19.015 1.00 56.06 172 GLN A O 1
ATOM 1328 N N . ALA A 1 173 ? 20.660 -9.249 -19.257 1.00 54.47 173 ALA A N 1
ATOM 1329 C CA . ALA A 1 173 ? 20.538 -9.112 -20.715 1.00 54.47 173 ALA A CA 1
ATOM 1330 C C . ALA A 1 173 ? 19.108 -9.365 -21.241 1.00 54.47 173 ALA A C 1
ATOM 1332 O O . ALA A 1 173 ? 18.750 -10.480 -21.620 1.00 54.47 173 ALA A O 1
ATOM 1333 N N . PHE A 1 174 ? 18.268 -8.326 -21.278 1.00 53.09 174 PHE A N 1
ATOM 1334 C CA . PHE A 1 174 ? 16.977 -8.428 -21.975 1.00 53.09 174 PHE A CA 1
ATOM 1335 C C . PHE A 1 174 ? 17.206 -8.384 -23.474 1.00 53.09 174 PHE A C 1
ATOM 1337 O O . PHE A 1 174 ? 17.781 -7.417 -23.967 1.00 53.09 174 PHE A O 1
ATOM 1344 N N . ARG A 1 175 ? 16.763 -9.435 -24.164 1.00 49.25 175 ARG A N 1
ATOM 1345 C CA . ARG A 1 175 ? 16.491 -9.422 -25.602 1.00 49.25 175 ARG A CA 1
ATOM 1346 C C . ARG A 1 175 ? 15.076 -8.921 -25.852 1.00 49.25 175 ARG A C 1
ATOM 1348 O O . ARG A 1 175 ? 14.192 -9.265 -25.032 1.00 49.25 175 ARG A O 1
#

Radius of gyration: 24.28 Å; chains: 1; bounding box: 66×48×58 Å

Secondary structure (DSSP, 8-state):
--EEEBSSPBPTT--EEEBSS--TTPPTT-EEEE---S-TTGGG--EEEEEEEE-TTS-EEEESS--SS-B---EEE-TTSPEEE-PPEEEE-SSPEEEE----TTT-EEEPPPPTT----TTS--S-GGGTTS-EEE--S--B------SSTTS--------SEEEESBSSS--

Sequence (175 aa):
MTWTRLAATANAGDNQIELEHGQSDWPVGGIIAIATTGDHHSQKETEVKEILSISADGRTITLNETLEYTHLGVTAEMATGYTLEMRAEVALLSRNVRVVGSRDVQYEKEIEACPDGFDPGEFATQTCFQGRFGDEIGNDQFGAQIMLHAPRKNENLARAKLSYIEVNYAGQAFR

Organism: Bugula neritina (NCBI:txid10212)